Protein AF-A0A6B1C3T2-F1 (afdb_monomer)

Sequence (165 aa):
MSSSTNAGSSAFAIAKELYNRIPRLSKLNLHKLLFFIQAEHLAWYGNPAFTESIEAWENGPVVADVWHDRPSRGARSRSIPQDLDNVMRSVVARFRGTRGNDLVALVHEEGPWVEATAGGTVIANQIITYEAMREYAQQLPKELEPLREALKDHPRDRPFVADPR

Nearest PDB structures (foldseek):
  3qqv-assembly1_A-2  TM=1.889E-01  e=8.000E+00  Corynebacterium glutamicum

Solvent-accessible surface area (backbone atoms only — not comparable to full-atom values): 9906 Å² total; per-residue (Å²): 140,78,86,74,76,82,72,47,53,52,59,54,59,54,51,36,52,48,54,72,75,35,81,88,66,48,76,70,53,50,27,47,52,52,50,52,37,33,14,44,30,26,52,75,70,72,45,59,42,34,84,73,61,37,22,29,38,90,87,42,52,32,39,56,69,53,68,76,49,70,68,64,85,90,61,88,77,75,89,71,57,68,73,59,49,52,40,48,49,52,54,52,58,73,52,61,89,61,55,74,65,57,61,44,48,61,44,69,74,59,48,44,45,37,60,61,33,71,77,55,78,63,48,76,85,38,65,49,51,71,65,46,31,19,56,46,47,67,68,50,75,70,86,52,47,68,59,54,54,59,62,67,69,38,89,80,69,56,74,86,74,76,78,83,126

Structure (mmCIF, N/CA/C/O backbone):
data_AF-A0A6B1C3T2-F1
#
_entry.id   AF-A0A6B1C3T2-F1
#
loop_
_atom_site.group_PDB
_atom_site.id
_atom_site.type_symbol
_atom_site.label_atom_id
_atom_site.label_alt_id
_atom_site.label_comp_id
_atom_site.label_asym_id
_atom_site.label_entity_id
_atom_site.label_seq_id
_atom_site.pdbx_PDB_ins_code
_atom_site.Cartn_x
_atom_site.Cartn_y
_atom_site.Cartn_z
_atom_site.occupancy
_atom_site.B_iso_or_equiv
_atom_site.auth_seq_id
_atom_site.auth_comp_id
_atom_site.auth_asym_id
_atom_site.auth_atom_id
_atom_site.pdbx_PDB_model_num
ATOM 1 N N . MET A 1 1 ? -32.262 -7.627 -10.401 1.00 37.22 1 MET A N 1
ATOM 2 C CA . MET A 1 1 ? -31.593 -6.931 -9.283 1.00 37.22 1 MET A CA 1
ATOM 3 C C . MET A 1 1 ? -30.548 -7.876 -8.725 1.00 37.22 1 MET A C 1
ATOM 5 O O . MET A 1 1 ? -30.881 -8.740 -7.928 1.00 37.22 1 MET A O 1
ATOM 9 N N . SER A 1 2 ? -29.317 -7.771 -9.211 1.00 31.52 2 SER A N 1
ATOM 10 C CA . SER A 1 2 ? -28.179 -8.513 -8.670 1.00 31.52 2 SER A CA 1
ATOM 11 C C . SER A 1 2 ? -27.121 -7.476 -8.350 1.00 31.52 2 SER A C 1
ATOM 13 O O . SER A 1 2 ? -26.403 -7.021 -9.234 1.00 31.52 2 SER A O 1
ATOM 15 N N . SER A 1 3 ? -27.099 -7.033 -7.097 1.00 35.41 3 SER A N 1
ATOM 16 C CA . SER A 1 3 ? -25.977 -6.279 -6.556 1.00 35.41 3 SER A CA 1
ATOM 17 C C . SER A 1 3 ? -24.819 -7.263 -6.439 1.00 35.41 3 SER A C 1
ATOM 19 O O . SER A 1 3 ? -24.725 -7.994 -5.455 1.00 35.41 3 SER A O 1
ATOM 21 N N . SER A 1 4 ? -23.993 -7.364 -7.479 1.00 31.11 4 SER A N 1
ATOM 22 C CA . SER A 1 4 ? -22.731 -8.089 -7.380 1.00 31.11 4 SER A CA 1
ATOM 23 C C . SER A 1 4 ? -21.854 -7.331 -6.397 1.00 31.11 4 SER A C 1
ATOM 25 O O . SER A 1 4 ? -21.328 -6.266 -6.708 1.00 31.11 4 SER A O 1
ATOM 27 N N . THR A 1 5 ? -21.744 -7.863 -5.185 1.00 35.25 5 THR A N 1
ATOM 28 C CA . THR A 1 5 ? -20.731 -7.468 -4.215 1.00 35.25 5 THR A CA 1
ATOM 29 C C . THR A 1 5 ? -19.381 -7.617 -4.912 1.00 35.25 5 THR A C 1
ATOM 31 O O . THR A 1 5 ? -18.956 -8.735 -5.202 1.00 35.25 5 THR A O 1
ATOM 34 N N . ASN A 1 6 ? -18.748 -6.498 -5.268 1.00 43.12 6 ASN A N 1
ATOM 35 C CA . ASN A 1 6 ? -17.405 -6.486 -5.835 1.00 43.12 6 ASN A CA 1
ATOM 36 C C . ASN A 1 6 ? -16.452 -6.846 -4.687 1.00 43.12 6 ASN A C 1
AT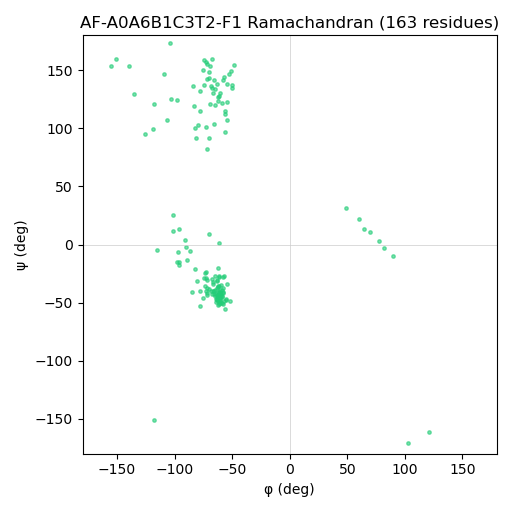OM 38 O O . ASN A 1 6 ? -15.973 -5.980 -3.961 1.00 43.12 6 ASN A O 1
ATOM 42 N N . ALA A 1 7 ? -16.312 -8.142 -4.405 1.00 49.72 7 ALA A N 1
ATOM 43 C CA . ALA A 1 7 ? -15.339 -8.620 -3.439 1.00 49.72 7 ALA A CA 1
ATOM 44 C C . ALA A 1 7 ? -13.954 -8.298 -4.007 1.00 49.72 7 ALA A C 1
ATOM 46 O O . ALA A 1 7 ? -13.630 -8.746 -5.110 1.00 49.72 7 ALA A O 1
ATOM 47 N N . GLY A 1 8 ? -13.173 -7.496 -3.277 1.00 57.94 8 GLY A N 1
ATOM 48 C CA . GLY A 1 8 ? -11.800 -7.159 -3.646 1.00 57.94 8 GLY A CA 1
ATOM 49 C C . GLY A 1 8 ? -10.986 -8.408 -4.008 1.00 57.94 8 GLY A C 1
ATOM 50 O O . GLY A 1 8 ? -11.286 -9.528 -3.582 1.00 57.94 8 GLY A O 1
ATOM 51 N N . SER A 1 9 ? -9.954 -8.234 -4.833 1.00 81.31 9 SER A N 1
ATOM 52 C CA . SER A 1 9 ? -9.032 -9.339 -5.123 1.00 81.31 9 SER A CA 1
ATOM 53 C C . SER A 1 9 ? -8.243 -9.697 -3.864 1.00 81.31 9 SER A C 1
ATOM 55 O O . SER A 1 9 ? -8.111 -8.877 -2.971 1.00 81.31 9 SER A O 1
ATOM 57 N N . SER A 1 10 ? -7.673 -10.900 -3.771 1.00 90.38 10 SER A N 1
ATOM 58 C CA . SER A 1 10 ? -6.777 -11.195 -2.646 1.00 90.38 10 SER A CA 1
ATOM 59 C C . SER A 1 10 ? -5.463 -10.423 -2.776 1.00 90.38 10 SER A C 1
ATOM 61 O O . SER A 1 10 ? -4.950 -10.236 -3.891 1.00 90.38 10 SER A O 1
ATOM 63 N N . ALA A 1 11 ? -4.856 -10.050 -1.649 1.00 92.44 11 ALA A N 1
ATOM 64 C CA . ALA A 1 11 ? -3.528 -9.437 -1.619 1.00 92.44 11 ALA A CA 1
ATOM 65 C C . ALA A 1 11 ? -2.490 -10.311 -2.344 1.00 92.44 11 ALA A C 1
ATOM 67 O O . ALA A 1 11 ? -1.607 -9.807 -3.038 1.00 92.44 11 ALA A O 1
ATOM 68 N N . PHE A 1 12 ? -2.648 -11.636 -2.270 1.00 90.88 12 PHE A N 1
ATOM 69 C CA . PHE A 1 12 ? -1.859 -12.606 -3.032 1.00 90.88 12 PHE A CA 1
ATOM 70 C C . PHE A 1 12 ? -1.961 -12.439 -4.549 1.00 90.88 12 PHE A C 1
ATOM 72 O O . PHE A 1 12 ? -0.946 -12.530 -5.247 1.00 90.88 12 PHE A O 1
ATOM 79 N N . ALA A 1 13 ? -3.170 -12.232 -5.076 1.00 89.75 13 ALA A N 1
ATOM 80 C CA . ALA A 1 13 ? -3.381 -12.062 -6.510 1.00 89.75 13 ALA A CA 1
ATOM 81 C C . ALA A 1 13 ? -2.711 -10.773 -7.004 1.00 89.75 13 ALA A C 1
ATOM 83 O O . ALA A 1 13 ? -1.999 -10.792 -8.010 1.00 89.75 13 ALA A O 1
ATOM 84 N N . ILE A 1 14 ? -2.853 -9.689 -6.240 1.00 92.50 14 ILE A N 1
ATOM 85 C CA . ILE A 1 14 ? -2.217 -8.397 -6.522 1.00 92.50 14 ILE A CA 1
ATOM 86 C C . ILE A 1 14 ? -0.692 -8.523 -6.447 1.00 92.50 14 ILE A C 1
ATOM 88 O O . ILE A 1 14 ? 0.019 -8.100 -7.359 1.00 92.50 14 ILE A O 1
ATOM 92 N N . ALA A 1 15 ? -0.169 -9.162 -5.399 1.00 92.50 15 ALA A N 1
ATOM 93 C CA . ALA A 1 15 ? 1.264 -9.356 -5.203 1.00 92.50 15 ALA A CA 1
ATOM 94 C C . ALA A 1 15 ? 1.914 -10.156 -6.337 1.00 92.50 15 ALA A C 1
ATOM 96 O O . ALA A 1 15 ? 3.002 -9.826 -6.817 1.00 92.50 15 ALA A O 1
ATOM 97 N N . LYS A 1 16 ? 1.228 -11.198 -6.800 1.00 89.75 16 LYS A N 1
ATOM 98 C CA . LYS A 1 16 ? 1.650 -11.993 -7.950 1.00 89.75 16 LYS A CA 1
ATOM 99 C C . LYS A 1 16 ? 1.709 -11.162 -9.228 1.00 89.75 16 LYS A C 1
ATOM 101 O O . LYS A 1 16 ? 2.685 -11.243 -9.973 1.00 89.75 16 LYS A O 1
ATOM 106 N N . GLU A 1 17 ? 0.693 -10.345 -9.461 1.00 90.19 17 GLU A N 1
ATOM 107 C CA . GLU A 1 17 ? 0.634 -9.468 -10.623 1.00 90.19 17 GLU A CA 1
ATOM 108 C C . GLU A 1 17 ? 1.739 -8.395 -10.583 1.00 90.19 17 GLU A C 1
ATOM 110 O O . GLU A 1 17 ? 2.415 -8.158 -11.586 1.00 90.19 17 GLU A O 1
ATOM 115 N N . LEU A 1 18 ? 2.042 -7.837 -9.407 1.00 89.88 18 LEU A N 1
ATOM 116 C CA . LEU A 1 18 ? 3.196 -6.952 -9.208 1.00 89.88 18 LEU A CA 1
ATOM 117 C C . LEU A 1 18 ? 4.529 -7.645 -9.518 1.00 89.88 18 LEU A C 1
ATOM 119 O O . LEU A 1 18 ? 5.387 -7.058 -10.180 1.00 89.88 18 LEU A O 1
ATOM 123 N N . TYR A 1 19 ? 4.707 -8.903 -9.101 1.00 88.44 19 TYR A N 1
ATOM 124 C CA . TYR A 1 19 ? 5.912 -9.670 -9.430 1.00 88.44 19 TYR A CA 1
ATOM 125 C C . TYR A 1 19 ? 6.086 -9.929 -10.927 1.00 88.44 19 TYR A C 1
ATOM 127 O O . TYR A 1 19 ? 7.232 -10.013 -11.382 1.00 88.44 19 TYR A O 1
ATOM 135 N N . ASN A 1 20 ? 4.986 -10.060 -11.670 1.00 86.19 20 ASN A N 1
ATOM 136 C CA . ASN A 1 20 ? 5.011 -10.220 -13.123 1.00 86.19 20 ASN A CA 1
ATOM 137 C C . ASN A 1 20 ? 5.353 -8.899 -13.833 1.00 86.19 20 ASN A C 1
ATOM 139 O O . ASN A 1 20 ? 6.069 -8.910 -14.831 1.00 86.19 20 ASN A O 1
ATOM 143 N N . ARG A 1 21 ? 4.886 -7.759 -13.306 1.00 86.25 21 ARG A N 1
ATOM 144 C CA . ARG A 1 21 ? 5.103 -6.420 -13.891 1.00 86.25 21 ARG A CA 1
ATOM 145 C C . ARG A 1 21 ? 6.465 -5.817 -13.577 1.00 86.25 21 ARG A C 1
ATOM 147 O O . ARG A 1 21 ? 6.976 -5.030 -14.373 1.00 86.25 21 ARG A O 1
ATOM 154 N N . ILE A 1 22 ? 7.031 -6.143 -12.415 1.00 85.81 22 ILE A N 1
ATOM 155 C CA . ILE A 1 22 ? 8.264 -5.536 -11.911 1.00 85.81 22 ILE A CA 1
ATOM 156 C C . ILE A 1 22 ? 9.338 -6.622 -11.752 1.00 85.81 22 ILE A C 1
ATOM 158 O O . ILE A 1 22 ? 9.381 -7.346 -10.742 1.00 85.81 22 ILE A O 1
ATOM 162 N N . PRO A 1 23 ? 10.259 -6.733 -12.727 1.00 81.12 23 PRO A N 1
ATOM 163 C CA . PRO A 1 23 ? 11.437 -7.573 -12.586 1.00 81.12 23 PRO A CA 1
ATOM 164 C C . PRO A 1 23 ? 12.216 -7.204 -11.319 1.00 81.12 23 PRO A C 1
ATOM 166 O O . PRO A 1 23 ? 12.398 -6.032 -11.009 1.00 81.12 23 PRO A O 1
ATOM 169 N N . ARG A 1 24 ? 12.693 -8.216 -10.583 1.00 83.50 24 ARG A N 1
ATOM 170 C CA . ARG A 1 24 ? 13.522 -8.042 -9.371 1.00 83.50 24 ARG A CA 1
ATOM 171 C C . ARG A 1 24 ? 12.871 -7.246 -8.223 1.00 83.50 24 ARG A C 1
ATOM 173 O O . ARG A 1 24 ? 13.581 -6.787 -7.336 1.00 83.50 24 ARG A O 1
ATOM 180 N N . LEU A 1 25 ? 11.538 -7.151 -8.176 1.00 84.81 25 LEU A N 1
ATOM 181 C CA . LEU A 1 25 ? 10.828 -6.585 -7.022 1.00 84.81 25 LEU A CA 1
ATOM 182 C C . LEU A 1 25 ? 11.223 -7.301 -5.714 1.00 84.81 25 LEU A C 1
ATOM 184 O O . LEU A 1 25 ? 11.086 -8.528 -5.605 1.00 84.81 25 LEU A O 1
ATOM 188 N N . SER A 1 26 ? 11.717 -6.532 -4.740 1.00 85.94 26 SER A N 1
ATOM 189 C CA . SER A 1 26 ? 12.089 -7.026 -3.411 1.00 85.94 26 SER A CA 1
ATOM 190 C C . SER A 1 26 ? 10.846 -7.321 -2.565 1.00 85.94 26 SER A C 1
ATOM 192 O O . SER A 1 26 ? 9.762 -6.791 -2.819 1.00 85.94 26 SER A O 1
ATOM 194 N N . LYS A 1 27 ? 10.991 -8.169 -1.538 1.00 87.06 27 LYS A N 1
ATOM 195 C CA . LYS A 1 27 ? 9.895 -8.465 -0.598 1.00 87.06 27 LYS A CA 1
ATOM 196 C C . LYS A 1 27 ? 9.433 -7.202 0.129 1.00 87.06 27 LYS A C 1
ATOM 198 O O . LYS A 1 27 ? 8.239 -6.964 0.229 1.00 87.06 27 LYS A O 1
ATOM 203 N N . LEU A 1 28 ? 10.374 -6.368 0.574 1.00 83.31 28 LEU A N 1
ATOM 204 C CA . LEU A 1 28 ? 10.046 -5.123 1.261 1.00 83.31 28 LEU A CA 1
ATOM 205 C C . LEU A 1 28 ? 9.239 -4.191 0.357 1.00 83.31 28 LEU A C 1
ATOM 207 O O . LEU A 1 28 ? 8.154 -3.795 0.765 1.00 83.31 28 LEU A O 1
ATOM 211 N N . ASN A 1 29 ? 9.701 -3.917 -0.868 1.00 84.56 29 ASN A N 1
ATOM 212 C CA . ASN A 1 29 ? 9.011 -3.008 -1.790 1.00 84.56 29 ASN A CA 1
ATOM 213 C C . ASN A 1 29 ? 7.619 -3.514 -2.168 1.00 84.56 29 ASN A C 1
ATOM 215 O O . ASN A 1 29 ? 6.702 -2.710 -2.288 1.00 84.56 29 ASN A O 1
ATOM 219 N N . LEU A 1 30 ? 7.444 -4.833 -2.320 1.00 90.81 30 LEU A N 1
ATOM 220 C CA . LEU A 1 30 ? 6.132 -5.424 -2.579 1.00 90.81 30 LEU A CA 1
ATOM 221 C C . LEU A 1 30 ? 5.095 -4.960 -1.547 1.00 90.81 30 LEU A C 1
ATOM 223 O O . LEU A 1 30 ? 4.020 -4.517 -1.934 1.00 90.81 30 LEU A O 1
ATOM 227 N N . HIS A 1 31 ? 5.416 -5.023 -0.255 1.00 91.44 31 HIS A N 1
ATOM 228 C CA . HIS A 1 31 ? 4.458 -4.645 0.783 1.00 91.44 31 HIS A CA 1
ATOM 229 C C . HIS A 1 31 ? 4.123 -3.147 0.785 1.00 91.44 31 HIS A C 1
ATOM 231 O O . HIS A 1 31 ? 2.988 -2.786 1.080 1.00 91.44 31 HIS A O 1
ATOM 237 N N . LYS A 1 32 ? 5.054 -2.282 0.364 1.00 89.56 32 LYS A N 1
ATOM 238 C CA . LYS A 1 32 ? 4.794 -0.836 0.246 1.00 89.56 32 LYS A CA 1
ATOM 239 C C . LYS A 1 32 ? 3.867 -0.574 -0.932 1.00 89.56 32 LYS A C 1
ATOM 241 O O . LYS A 1 32 ? 2.918 0.187 -0.807 1.00 89.56 32 LYS A O 1
ATOM 246 N N . LEU A 1 33 ? 4.082 -1.264 -2.053 1.00 91.06 33 LEU A N 1
ATOM 247 C CA . LEU A 1 33 ? 3.173 -1.187 -3.196 1.00 91.06 33 LEU A CA 1
ATOM 248 C C . LEU A 1 33 ? 1.771 -1.701 -2.840 1.00 91.06 33 LEU A C 1
ATOM 250 O O . LEU A 1 33 ? 0.799 -1.065 -3.226 1.00 91.06 33 LEU A O 1
ATOM 254 N N . LEU A 1 34 ? 1.653 -2.797 -2.080 1.00 94.12 34 LEU A N 1
ATOM 255 C CA . LEU A 1 34 ? 0.356 -3.290 -1.594 1.00 94.12 34 LEU A CA 1
ATOM 256 C C . LEU A 1 34 ? -0.354 -2.254 -0.713 1.00 94.12 34 LEU A C 1
ATOM 258 O O . LEU A 1 34 ? -1.545 -2.025 -0.900 1.00 94.12 34 LEU A O 1
ATOM 262 N N . PHE A 1 35 ? 0.379 -1.588 0.183 1.00 93.19 35 PHE A N 1
ATOM 263 C CA . PHE A 1 35 ? -0.145 -0.478 0.980 1.00 93.19 35 PHE A CA 1
ATOM 264 C C . PHE A 1 35 ? -0.654 0.675 0.106 1.00 93.19 35 PHE A C 1
ATOM 266 O O . PHE A 1 35 ? -1.802 1.086 0.253 1.00 93.19 35 PHE A O 1
ATOM 273 N N . PHE A 1 36 ? 0.146 1.155 -0.853 1.00 90.38 36 PHE A N 1
ATOM 274 C CA . PHE A 1 36 ? -0.280 2.242 -1.741 1.00 90.38 36 PHE A CA 1
ATOM 275 C C . PHE A 1 36 ? -1.481 1.857 -2.610 1.00 90.38 36 PHE A C 1
ATOM 277 O O . PHE A 1 36 ? -2.361 2.685 -2.815 1.00 90.38 36 PHE A O 1
ATOM 284 N N . ILE A 1 37 ? -1.551 0.608 -3.083 1.00 93.44 37 ILE A N 1
ATOM 285 C CA . ILE A 1 37 ? -2.706 0.105 -3.839 1.00 93.44 37 ILE A CA 1
ATOM 286 C C . ILE A 1 37 ? -3.964 0.111 -2.969 1.00 93.44 37 ILE A C 1
ATOM 288 O O . ILE A 1 37 ? -4.993 0.606 -3.417 1.00 93.44 37 ILE A O 1
ATOM 292 N N . GLN A 1 38 ? -3.890 -0.394 -1.735 1.00 94.94 38 GLN A N 1
ATOM 293 C CA . GLN A 1 38 ? -5.026 -0.386 -0.810 1.00 94.94 38 GLN A CA 1
ATOM 294 C C . GLN A 1 38 ? -5.492 1.047 -0.520 1.00 94.94 38 GLN A C 1
ATOM 296 O O . GLN A 1 38 ? -6.681 1.343 -0.627 1.00 94.94 38 GLN A O 1
ATOM 301 N N . ALA A 1 39 ? -4.551 1.939 -0.206 1.00 92.00 39 ALA A N 1
ATOM 302 C CA . ALA A 1 39 ? -4.815 3.336 0.114 1.00 92.00 39 ALA A CA 1
ATOM 303 C C . ALA A 1 39 ? -5.450 4.102 -1.061 1.00 92.00 39 ALA A C 1
ATOM 305 O O . ALA A 1 39 ? -6.489 4.742 -0.894 1.00 92.00 39 ALA A O 1
ATOM 306 N N . GLU A 1 40 ? -4.883 3.996 -2.268 1.00 90.25 40 GLU A N 1
ATOM 307 C CA . GLU A 1 40 ? -5.438 4.647 -3.462 1.00 90.25 40 GLU A CA 1
ATOM 308 C C . GLU A 1 40 ? -6.796 4.061 -3.859 1.00 90.25 40 GLU A C 1
ATOM 310 O O . GLU A 1 40 ? -7.706 4.819 -4.185 1.00 90.25 40 GLU A O 1
ATOM 315 N N . HIS A 1 41 ? -6.983 2.742 -3.771 1.00 92.62 41 HIS A N 1
ATOM 316 C CA . HIS A 1 41 ? -8.268 2.120 -4.096 1.00 92.62 41 HIS A CA 1
ATOM 317 C C . HIS A 1 41 ? -9.382 2.571 -3.140 1.00 92.62 41 HIS A C 1
ATOM 319 O O . HIS A 1 41 ? -10.476 2.926 -3.584 1.00 92.62 41 HIS A O 1
ATOM 325 N N . LEU A 1 42 ? -9.084 2.649 -1.838 1.00 91.00 42 LEU A N 1
ATOM 326 C CA . LEU A 1 42 ? -9.997 3.196 -0.832 1.00 91.00 42 LEU A CA 1
ATOM 327 C C . LEU A 1 42 ? -10.339 4.666 -1.106 1.00 91.00 42 LEU A C 1
ATOM 329 O O . LEU A 1 42 ? -11.496 5.063 -0.969 1.00 91.00 42 LEU A O 1
ATOM 333 N N . ALA A 1 43 ? -9.359 5.477 -1.508 1.00 88.00 43 ALA A N 1
ATOM 334 C CA . ALA A 1 43 ? -9.580 6.885 -1.822 1.00 88.00 43 ALA A CA 1
ATOM 335 C C . ALA A 1 43 ? -10.394 7.094 -3.107 1.00 88.00 43 ALA A C 1
ATOM 337 O O . ALA A 1 43 ? -11.223 8.003 -3.148 1.00 88.00 43 ALA A O 1
ATOM 338 N N . TRP A 1 44 ? -10.170 6.277 -4.140 1.00 86.62 44 TRP A N 1
ATOM 339 C CA . TRP A 1 44 ? -10.789 6.452 -5.459 1.00 86.62 44 TRP A CA 1
ATOM 340 C C . TRP A 1 44 ? -12.172 5.815 -5.552 1.00 86.62 44 TRP A C 1
ATOM 342 O O . TRP A 1 44 ? -13.083 6.406 -6.125 1.00 86.62 44 TRP A O 1
ATOM 352 N N . TYR A 1 45 ? -12.331 4.621 -4.984 1.00 86.88 45 TYR A N 1
ATOM 353 C CA . TYR A 1 45 ? -13.530 3.797 -5.156 1.00 86.88 45 TYR A CA 1
ATOM 354 C C . TYR A 1 45 ? -14.311 3.586 -3.855 1.00 86.88 45 TYR A C 1
ATOM 356 O O . TYR A 1 45 ? -15.380 2.974 -3.871 1.00 86.88 45 TYR A O 1
AT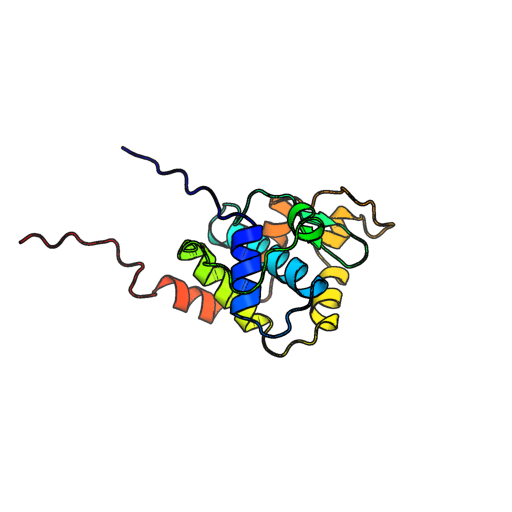OM 364 N N . GLY A 1 46 ? -13.800 4.067 -2.717 1.00 87.75 46 GLY A N 1
ATOM 365 C CA . GLY A 1 46 ? -14.478 3.968 -1.420 1.00 87.75 46 GLY A CA 1
ATOM 366 C C . GLY A 1 46 ? -14.556 2.550 -0.850 1.00 87.75 46 GLY A C 1
ATOM 367 O O . GLY A 1 46 ? -15.285 2.325 0.112 1.00 87.75 46 GLY A O 1
ATOM 368 N N . ASN A 1 47 ? -13.840 1.587 -1.433 1.00 91.31 47 ASN A N 1
ATOM 369 C CA . ASN A 1 47 ? -13.852 0.189 -1.014 1.00 91.31 47 ASN A CA 1
ATOM 370 C C . ASN A 1 47 ? -12.431 -0.413 -1.074 1.00 91.31 47 ASN A C 1
ATOM 372 O O . ASN A 1 47 ? -11.582 0.107 -1.804 1.00 91.31 47 ASN A O 1
ATOM 376 N N . PRO A 1 48 ? -12.128 -1.448 -0.271 1.00 94.81 48 PRO A N 1
ATOM 377 C CA . PRO A 1 48 ? -10.782 -2.006 -0.183 1.00 94.81 48 PRO A CA 1
ATOM 378 C C . PRO A 1 48 ? -10.389 -2.787 -1.445 1.00 94.81 48 PRO A C 1
ATOM 380 O O . PRO A 1 48 ? -11.199 -3.530 -1.996 1.00 94.81 48 PRO A O 1
ATOM 383 N N . ALA A 1 49 ? -9.122 -2.683 -1.863 1.00 93.94 49 ALA A N 1
ATOM 384 C CA . ALA A 1 49 ? -8.585 -3.493 -2.962 1.00 93.94 49 ALA A CA 1
ATOM 385 C C . ALA A 1 49 ? -8.519 -4.984 -2.592 1.00 93.94 49 ALA A C 1
ATOM 387 O O . ALA A 1 49 ? -8.702 -5.847 -3.454 1.00 93.94 49 ALA A O 1
ATOM 388 N N . PHE A 1 50 ? -8.248 -5.264 -1.314 1.00 94.94 50 PHE A N 1
ATOM 389 C CA . PHE A 1 50 ? -8.191 -6.590 -0.709 1.00 94.94 50 PHE A CA 1
ATOM 390 C C . PHE A 1 50 ? -8.567 -6.539 0.781 1.00 94.94 50 PHE A C 1
ATOM 392 O O . PHE A 1 50 ? -8.515 -5.476 1.407 1.00 94.94 50 PHE A O 1
ATOM 399 N N . THR A 1 51 ? -8.969 -7.677 1.355 1.00 94.31 51 THR A N 1
ATOM 400 C CA . THR A 1 51 ? -9.486 -7.753 2.737 1.00 94.31 51 THR A CA 1
ATOM 401 C C . THR A 1 51 ? -8.438 -8.150 3.771 1.00 94.31 51 THR A C 1
ATOM 403 O O . THR A 1 51 ? -8.668 -7.946 4.960 1.00 94.31 51 THR A O 1
ATOM 406 N N . GLU A 1 52 ? -7.310 -8.726 3.349 1.00 94.62 52 GLU A N 1
ATOM 407 C CA . GLU A 1 52 ? -6.195 -9.062 4.236 1.00 94.62 52 GLU A CA 1
ATOM 408 C C . GLU A 1 52 ? -5.666 -7.817 4.970 1.00 94.62 52 GLU A C 1
ATOM 410 O O . GLU A 1 52 ? -5.573 -6.725 4.401 1.00 94.62 52 GLU A O 1
ATOM 415 N N . SER A 1 53 ? -5.305 -7.985 6.242 1.00 93.31 53 SER A N 1
ATOM 416 C CA . SER A 1 53 ? -4.837 -6.883 7.083 1.00 93.31 53 SER A CA 1
ATOM 417 C C . SER A 1 53 ? -3.459 -6.385 6.659 1.00 93.31 53 SER A C 1
ATOM 419 O O . SER A 1 53 ? -2.567 -7.164 6.309 1.00 93.31 53 SER A O 1
ATOM 421 N N . ILE A 1 54 ? -3.272 -5.069 6.756 1.00 93.81 54 ILE A N 1
ATOM 422 C CA . ILE A 1 54 ? -1.957 -4.435 6.698 1.00 93.81 54 ILE A CA 1
ATOM 423 C C . ILE A 1 54 ? -1.556 -4.068 8.119 1.00 93.81 54 ILE A C 1
ATOM 425 O O . ILE A 1 54 ? -2.287 -3.363 8.809 1.00 93.81 54 ILE A O 1
ATOM 429 N N . GLU A 1 55 ? -0.391 -4.530 8.541 1.00 91.88 55 GLU A N 1
ATOM 430 C CA . GLU A 1 55 ? 0.151 -4.302 9.870 1.00 91.88 55 GLU A CA 1
ATOM 431 C C . GLU A 1 55 ? 1.343 -3.347 9.829 1.00 91.88 55 GLU A C 1
ATOM 433 O O . GLU A 1 55 ? 2.136 -3.354 8.882 1.00 91.88 55 GLU A O 1
ATOM 438 N N . ALA A 1 56 ? 1.503 -2.546 10.878 1.00 88.75 56 ALA A N 1
ATOM 439 C CA . ALA A 1 56 ? 2.642 -1.656 11.046 1.00 88.75 56 ALA A CA 1
ATOM 440 C C . ALA A 1 56 ? 3.849 -2.422 11.619 1.00 88.75 56 ALA A C 1
ATOM 442 O O . ALA A 1 56 ? 3.915 -2.701 12.812 1.00 88.75 56 ALA A O 1
ATOM 443 N N . TRP A 1 57 ? 4.800 -2.795 10.757 1.00 86.44 57 TRP A N 1
ATOM 444 C CA . TRP A 1 57 ? 6.030 -3.507 11.136 1.00 86.44 57 TRP A CA 1
ATOM 445 C C . TRP A 1 57 ? 7.241 -2.566 11.128 1.00 86.44 57 TRP A C 1
ATOM 447 O O . TRP A 1 57 ? 7.147 -1.430 10.678 1.00 86.44 57 TRP A O 1
ATOM 457 N N . GLU A 1 58 ? 8.406 -3.046 11.576 1.00 80.38 58 GLU A N 1
ATOM 458 C CA . GLU A 1 58 ? 9.614 -2.224 11.777 1.00 80.38 58 GLU A CA 1
ATOM 459 C C . GLU A 1 58 ? 10.070 -1.504 10.508 1.00 80.38 58 GLU A C 1
ATOM 461 O O . GLU A 1 58 ? 10.497 -0.357 10.542 1.00 80.38 58 GLU A O 1
ATOM 466 N N . ASN A 1 59 ? 9.932 -2.177 9.368 1.00 74.94 59 ASN A N 1
ATOM 467 C CA . ASN A 1 59 ? 10.358 -1.662 8.074 1.00 74.94 59 ASN A CA 1
ATOM 468 C C . ASN A 1 59 ? 9.180 -1.117 7.254 1.00 74.94 59 ASN A C 1
ATOM 470 O O . ASN A 1 59 ? 9.227 -1.183 6.021 1.00 74.94 59 ASN A O 1
ATOM 474 N N . GLY A 1 60 ? 8.097 -0.688 7.901 1.00 83.81 60 GLY A N 1
ATOM 475 C CA . GLY A 1 60 ? 6.899 -0.161 7.252 1.00 83.81 60 GLY A CA 1
ATOM 476 C C . GLY A 1 60 ? 5.719 -1.146 7.208 1.00 83.81 60 GLY A C 1
ATOM 477 O O . GLY A 1 60 ? 5.767 -2.214 7.819 1.00 83.81 60 GLY A O 1
ATOM 478 N N . PRO A 1 61 ? 4.653 -0.814 6.458 1.00 89.81 61 PRO A N 1
ATOM 479 C CA . PRO A 1 61 ? 3.441 -1.615 6.352 1.00 89.81 61 PRO A CA 1
ATOM 480 C C . PRO A 1 61 ? 3.723 -2.977 5.719 1.00 89.81 61 PRO A C 1
ATOM 482 O O . PRO A 1 61 ? 4.464 -3.078 4.731 1.00 89.81 61 PRO A O 1
ATOM 485 N N . VAL A 1 62 ? 3.107 -4.020 6.271 1.00 91.50 62 VAL A N 1
ATOM 486 C CA . VAL A 1 62 ? 3.235 -5.408 5.821 1.00 91.50 62 VAL A CA 1
ATOM 487 C C . VAL A 1 62 ? 1.864 -6.068 5.781 1.00 91.50 62 VAL A C 1
ATOM 489 O O . VAL A 1 62 ? 1.120 -6.048 6.749 1.00 91.50 62 VAL A O 1
ATOM 492 N N . VAL A 1 63 ? 1.547 -6.702 4.654 1.00 94.56 63 VAL A N 1
ATOM 493 C CA . VAL A 1 63 ? 0.426 -7.648 4.580 1.00 94.56 63 VAL A CA 1
ATOM 494 C C . VAL A 1 63 ? 0.916 -8.965 5.169 1.00 94.56 63 VAL A C 1
ATOM 496 O O . VAL A 1 63 ? 1.694 -9.662 4.509 1.00 94.56 63 VAL A O 1
ATOM 499 N N . ALA A 1 64 ? 0.521 -9.273 6.404 1.00 90.69 64 ALA A N 1
ATOM 500 C CA . ALA A 1 64 ?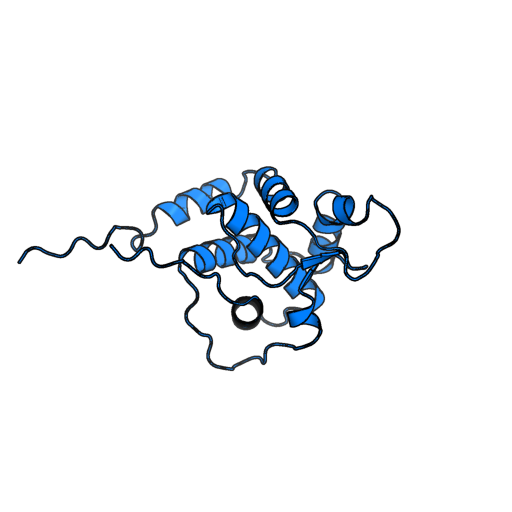 1.072 -10.395 7.168 1.00 90.69 64 ALA A CA 1
ATOM 501 C C . ALA A 1 64 ? 0.903 -11.739 6.441 1.00 90.69 64 ALA A C 1
ATOM 503 O O . ALA A 1 64 ? 1.851 -12.522 6.360 1.00 90.69 64 ALA A O 1
ATOM 504 N N . ASP A 1 65 ? -0.251 -11.964 5.815 1.00 91.06 65 ASP A N 1
ATOM 505 C CA . ASP A 1 65 ? -0.533 -13.201 5.078 1.00 91.06 65 ASP A CA 1
ATOM 506 C C . ASP A 1 65 ? 0.433 -13.397 3.898 1.00 91.06 65 ASP A C 1
ATOM 508 O O . ASP A 1 65 ? 1.013 -14.467 3.725 1.00 91.06 65 ASP A O 1
ATOM 512 N N . VAL A 1 66 ? 0.697 -12.328 3.137 1.00 92.19 66 VAL A N 1
ATOM 513 C CA . VAL A 1 66 ? 1.646 -12.332 2.005 1.00 92.19 66 VAL A CA 1
ATOM 514 C C . VAL A 1 66 ? 3.105 -12.382 2.482 1.00 92.19 66 VAL A C 1
ATOM 516 O O . VAL A 1 66 ? 4.010 -12.776 1.739 1.00 92.19 66 VAL A O 1
ATOM 519 N N . TRP A 1 67 ? 3.378 -11.948 3.715 1.00 90.06 67 TRP A N 1
ATOM 520 C CA . TRP A 1 67 ? 4.711 -12.056 4.298 1.00 90.06 67 TRP A CA 1
ATOM 521 C C . TRP A 1 67 ? 5.050 -13.506 4.646 1.00 90.06 67 TRP A C 1
ATOM 523 O O . TRP A 1 67 ? 6.183 -13.931 4.383 1.00 90.06 67 TRP A O 1
ATOM 533 N N . HIS A 1 68 ? 4.102 -14.234 5.238 1.00 86.69 68 HIS A N 1
ATOM 534 C CA . HIS A 1 68 ? 4.286 -15.615 5.684 1.00 86.69 68 HIS A CA 1
ATOM 535 C C . HIS A 1 68 ? 4.208 -16.622 4.539 1.00 86.69 68 HIS A C 1
ATOM 537 O O . HIS A 1 68 ? 5.030 -17.537 4.491 1.00 86.69 68 HIS A O 1
ATOM 543 N N . ASP A 1 69 ? 3.291 -16.430 3.592 1.00 83.44 69 ASP A N 1
ATOM 544 C CA . ASP A 1 69 ? 3.189 -17.265 2.400 1.00 83.44 69 ASP A CA 1
ATOM 545 C C . ASP A 1 69 ? 3.431 -16.413 1.147 1.00 83.44 69 ASP A C 1
ATOM 547 O O . ASP A 1 69 ? 2.800 -15.386 0.909 1.00 83.44 69 ASP A O 1
ATOM 551 N N . ARG A 1 70 ? 4.442 -16.782 0.356 1.00 71.56 70 ARG A N 1
ATOM 552 C CA . ARG A 1 70 ? 4.914 -15.946 -0.750 1.00 71.56 70 ARG A CA 1
ATOM 553 C C . ARG A 1 70 ? 4.295 -16.423 -2.061 1.00 71.56 70 ARG A C 1
ATOM 555 O O . ARG A 1 70 ? 4.561 -17.556 -2.466 1.00 71.56 70 ARG A O 1
ATOM 562 N N . PRO A 1 71 ? 3.608 -15.551 -2.824 1.00 70.88 71 PRO A N 1
ATOM 563 C CA . PRO A 1 71 ? 3.097 -15.938 -4.129 1.00 70.88 71 PRO A CA 1
ATOM 564 C C . PRO A 1 71 ? 4.236 -16.360 -5.065 1.00 70.88 71 PRO A C 1
ATOM 566 O O . PRO A 1 71 ? 5.237 -15.653 -5.231 1.00 70.88 71 PRO A O 1
ATOM 569 N N . SER A 1 72 ? 4.068 -17.518 -5.702 1.00 65.88 72 SER A N 1
ATOM 570 C CA . SER A 1 72 ? 5.020 -18.041 -6.679 1.00 65.88 72 SER A CA 1
ATOM 571 C C . SER A 1 72 ? 5.044 -17.180 -7.948 1.00 65.88 72 SER A C 1
ATOM 573 O O . SER A 1 72 ? 4.007 -16.801 -8.504 1.00 65.88 72 SER A O 1
ATOM 575 N N . ARG A 1 73 ? 6.256 -16.875 -8.433 1.00 65.25 73 ARG A N 1
ATOM 576 C CA . ARG A 1 73 ? 6.453 -16.238 -9.746 1.00 65.25 73 ARG A CA 1
ATOM 577 C C . ARG A 1 73 ? 6.010 -17.206 -10.852 1.00 65.25 73 ARG A C 1
ATOM 579 O O . ARG A 1 73 ? 6.266 -18.401 -10.757 1.00 65.25 73 ARG A O 1
ATOM 586 N N . GLY A 1 74 ? 5.378 -16.694 -11.910 1.00 54.16 74 GLY A N 1
ATOM 587 C CA . GLY A 1 74 ? 5.103 -17.462 -13.135 1.00 54.16 74 GLY A CA 1
ATOM 588 C C . GLY A 1 74 ? 3.868 -18.373 -13.125 1.00 54.16 74 GLY A C 1
ATOM 589 O O . GLY A 1 74 ? 3.543 -18.957 -14.155 1.00 54.16 74 GLY A O 1
ATOM 590 N N . ALA A 1 75 ? 3.127 -18.486 -12.020 1.00 58.44 75 ALA A N 1
ATOM 591 C CA . ALA A 1 75 ? 1.832 -19.169 -12.047 1.00 58.44 75 ALA A CA 1
ATOM 592 C C . ALA A 1 75 ? 0.765 -18.307 -12.771 1.00 58.44 75 ALA A C 1
ATOM 594 O O . ALA A 1 75 ? 0.866 -17.082 -12.797 1.00 58.44 75 ALA A O 1
ATOM 595 N N . ARG A 1 76 ? -0.308 -18.911 -13.305 1.00 57.94 76 ARG A N 1
ATOM 596 C CA . ARG A 1 76 ? -1.403 -18.162 -13.966 1.00 57.94 76 ARG A CA 1
ATOM 597 C C . ARG A 1 76 ? -2.048 -17.151 -13.010 1.00 57.94 76 ARG A C 1
ATOM 599 O O . ARG A 1 76 ? -2.501 -17.535 -11.930 1.00 57.94 76 ARG A O 1
ATOM 606 N N . SER A 1 77 ? -2.041 -15.867 -13.366 1.00 61.06 77 SER A N 1
ATOM 607 C CA . SER A 1 77 ? -2.756 -14.820 -12.624 1.00 61.06 77 SER A CA 1
ATOM 608 C C . SER A 1 77 ? -4.256 -14.946 -12.916 1.00 61.06 77 SER A C 1
ATOM 610 O O . SER A 1 77 ? -4.628 -15.209 -14.061 1.00 61.06 77 SER A O 1
ATOM 612 N N . ARG A 1 78 ? -5.120 -14.816 -11.902 1.00 68.88 78 ARG A N 1
ATOM 613 C CA . ARG A 1 78 ? -6.556 -14.592 -12.156 1.00 68.88 78 ARG A CA 1
ATOM 614 C C . ARG A 1 78 ? -6.717 -13.185 -12.740 1.00 68.88 78 ARG A C 1
ATOM 616 O O . ARG A 1 78 ? -5.866 -12.336 -12.489 1.00 68.88 78 ARG A O 1
ATOM 623 N N . SER A 1 79 ? -7.771 -12.937 -13.521 1.00 76.25 79 SER A N 1
ATOM 624 C CA . SER A 1 79 ? -8.020 -11.573 -13.999 1.00 76.25 79 SER A CA 1
ATOM 625 C C . SER A 1 79 ? -8.260 -10.653 -12.805 1.00 76.25 79 SER A C 1
ATOM 627 O O . SER A 1 79 ? -9.096 -10.957 -11.954 1.00 76.25 79 SER A O 1
ATOM 629 N N . ILE A 1 80 ? -7.526 -9.549 -12.761 1.00 83.44 80 ILE A N 1
ATOM 630 C CA . ILE A 1 80 ? -7.721 -8.476 -11.790 1.00 83.44 80 ILE A CA 1
ATOM 631 C C . ILE A 1 80 ? -8.834 -7.552 -12.320 1.00 83.44 80 ILE A C 1
ATOM 633 O O . ILE A 1 80 ? -8.837 -7.274 -13.525 1.00 83.44 80 ILE A O 1
ATOM 637 N N . PRO A 1 81 ? -9.784 -7.109 -11.474 1.00 87.62 81 PRO A N 1
ATOM 638 C CA . PRO A 1 81 ? -10.772 -6.088 -11.826 1.00 87.62 81 PRO A CA 1
ATOM 639 C C . PRO A 1 81 ? -10.140 -4.825 -12.433 1.00 87.62 81 PRO A C 1
ATOM 641 O O . PRO A 1 81 ? -8.994 -4.491 -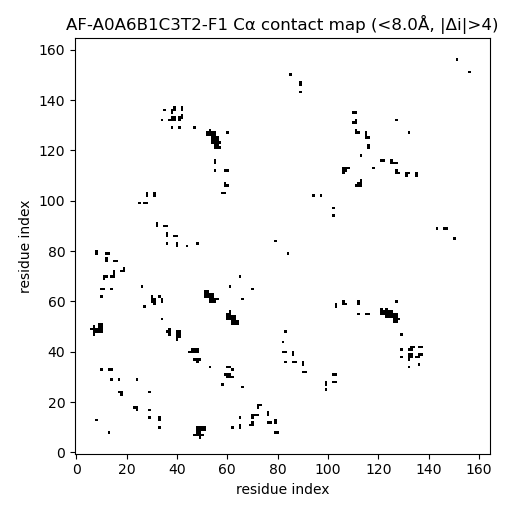12.140 1.00 87.62 81 PRO A O 1
ATOM 644 N N . GLN A 1 82 ? -10.863 -4.136 -13.320 1.00 84.44 82 GLN A N 1
ATOM 645 C CA . GLN A 1 82 ? -10.304 -3.026 -14.106 1.00 84.44 82 GLN A CA 1
ATOM 646 C C . GLN A 1 82 ? -9.961 -1.797 -13.249 1.00 84.44 82 GLN A C 1
ATOM 648 O O . GLN A 1 82 ? -8.917 -1.181 -13.457 1.00 84.44 82 GLN A O 1
ATOM 653 N N . ASP A 1 83 ? -10.813 -1.470 -12.282 1.00 85.25 83 ASP A N 1
ATOM 654 C CA . ASP A 1 83 ? -10.585 -0.445 -11.258 1.00 85.25 83 ASP A CA 1
ATOM 655 C C . ASP A 1 83 ? -9.279 -0.699 -10.492 1.00 85.25 83 ASP A C 1
ATOM 657 O O . ASP A 1 83 ? -8.407 0.170 -10.401 1.00 85.25 83 ASP A O 1
ATOM 661 N N . LEU A 1 84 ? -9.080 -1.937 -10.046 1.00 90.19 84 LEU A N 1
ATOM 662 C CA . LEU A 1 84 ? -7.855 -2.355 -9.383 1.00 90.19 84 LEU A CA 1
ATOM 663 C C . LEU A 1 84 ? -6.644 -2.325 -10.330 1.00 90.19 84 LEU A C 1
ATOM 665 O O . LEU A 1 84 ? -5.574 -1.862 -9.933 1.00 90.19 84 LEU A O 1
ATOM 669 N N . ASP A 1 85 ? -6.786 -2.741 -11.592 1.00 88.94 85 ASP A N 1
ATOM 670 C CA . ASP A 1 85 ? -5.705 -2.637 -12.583 1.00 88.94 85 ASP A CA 1
ATOM 671 C C . ASP A 1 85 ? -5.266 -1.181 -12.812 1.00 88.94 85 ASP A C 1
ATOM 673 O O . ASP A 1 85 ? -4.066 -0.906 -12.920 1.00 88.94 85 ASP A O 1
ATOM 677 N N . ASN A 1 86 ? -6.214 -0.241 -12.838 1.00 86.69 86 ASN A N 1
ATOM 678 C CA . ASN A 1 86 ? -5.947 1.190 -12.991 1.00 86.69 86 ASN A CA 1
ATOM 679 C C . ASN A 1 86 ? -5.124 1.732 -11.813 1.00 86.69 86 ASN A C 1
ATOM 681 O O . ASN A 1 86 ? -4.087 2.368 -12.030 1.00 86.69 86 ASN A O 1
ATOM 685 N N . VAL A 1 87 ? -5.513 1.405 -10.575 1.00 89.25 87 VAL A N 1
ATOM 686 C CA . VAL A 1 87 ? -4.746 1.767 -9.367 1.00 89.25 87 VAL A CA 1
ATOM 687 C C . VAL A 1 87 ? -3.352 1.152 -9.410 1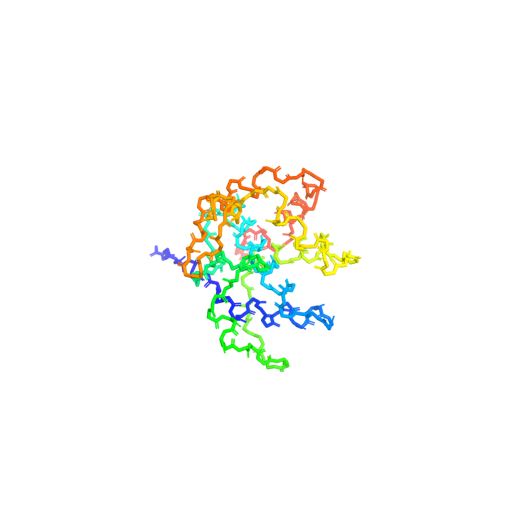.00 89.25 87 VAL A C 1
ATOM 689 O O . VAL A 1 87 ? -2.353 1.840 -9.199 1.00 89.25 87 VAL A O 1
ATOM 692 N N . MET A 1 88 ? -3.249 -0.134 -9.751 1.00 90.44 88 MET A N 1
ATOM 693 C CA . MET A 1 88 ? -1.958 -0.810 -9.864 1.00 90.44 88 MET A CA 1
ATOM 694 C C . MET A 1 88 ? -1.044 -0.127 -10.884 1.00 90.44 88 MET A C 1
ATOM 696 O O . MET A 1 88 ? 0.148 0.028 -10.628 1.00 90.44 88 MET A O 1
ATOM 700 N N . ARG A 1 89 ? -1.565 0.292 -12.042 1.00 86.19 89 ARG A N 1
ATOM 701 C CA . ARG A 1 89 ? -0.783 1.026 -13.051 1.00 86.19 89 ARG A CA 1
ATOM 702 C C . ARG A 1 89 ? -0.322 2.383 -12.538 1.00 86.19 89 ARG A C 1
ATOM 704 O O . ARG A 1 89 ? 0.849 2.695 -12.739 1.00 86.19 89 ARG A O 1
ATOM 711 N N . SER A 1 90 ? -1.199 3.137 -11.875 1.00 84.50 90 SER A N 1
ATOM 712 C CA . SER A 1 90 ? -0.879 4.426 -11.244 1.00 84.50 90 SER A CA 1
ATOM 713 C C . SER A 1 90 ? 0.265 4.284 -10.242 1.00 84.50 90 SER A C 1
ATOM 715 O O . SER A 1 90 ? 1.324 4.895 -10.407 1.00 84.50 90 SER A O 1
ATOM 717 N N . VAL A 1 91 ? 0.104 3.378 -9.275 1.00 86.31 91 VAL A N 1
ATOM 718 C CA . VAL A 1 91 ? 1.100 3.089 -8.239 1.00 86.31 91 VAL A CA 1
ATOM 719 C C . VAL A 1 91 ? 2.421 2.650 -8.869 1.00 86.31 91 VAL A C 1
ATOM 721 O O . VAL A 1 91 ? 3.473 3.215 -8.578 1.00 86.31 91 VAL A O 1
ATOM 724 N N . VAL A 1 92 ? 2.395 1.670 -9.778 1.00 85.12 92 VAL A N 1
ATOM 725 C CA . VAL A 1 92 ? 3.619 1.183 -10.429 1.00 85.12 92 VAL A CA 1
ATOM 726 C C . VAL A 1 92 ? 4.299 2.297 -11.218 1.00 85.12 92 VAL A C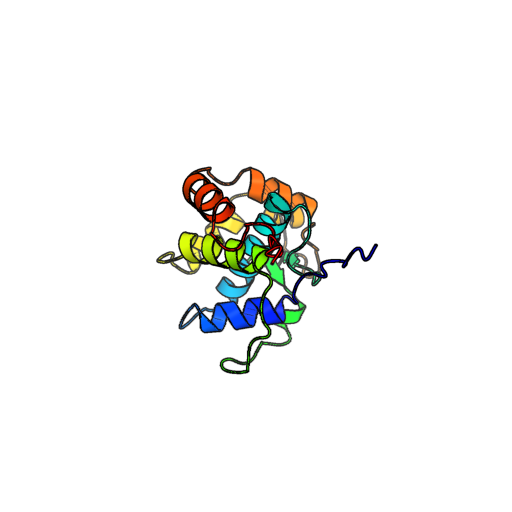 1
ATOM 728 O O . VAL A 1 92 ? 5.516 2.410 -11.139 1.00 85.12 92 VAL A O 1
ATOM 731 N N . ALA A 1 93 ? 3.555 3.112 -11.970 1.00 81.50 93 ALA A N 1
ATOM 732 C CA . ALA A 1 93 ? 4.114 4.221 -12.738 1.00 81.50 93 ALA A CA 1
ATOM 733 C C . ALA A 1 93 ? 4.780 5.264 -11.834 1.00 81.50 93 ALA A C 1
ATOM 735 O O . ALA A 1 93 ? 5.905 5.665 -12.124 1.00 81.50 93 ALA A O 1
ATOM 736 N N . ARG A 1 94 ? 4.139 5.627 -10.717 1.00 73.81 94 ARG A N 1
ATOM 737 C CA . ARG A 1 94 ? 4.683 6.573 -9.733 1.00 73.81 94 ARG A CA 1
ATOM 738 C C . ARG A 1 94 ? 6.005 6.108 -9.126 1.00 73.81 94 ARG A C 1
ATOM 740 O O . ARG A 1 94 ? 6.877 6.928 -8.872 1.00 73.81 94 ARG A O 1
ATOM 747 N N . PHE A 1 95 ? 6.172 4.802 -8.937 1.00 70.00 95 PHE A N 1
ATOM 748 C CA . PHE A 1 95 ? 7.376 4.230 -8.326 1.00 70.00 95 PHE A CA 1
ATOM 749 C C . PHE A 1 95 ? 8.363 3.622 -9.334 1.00 70.00 95 PHE A C 1
ATOM 751 O O . PHE A 1 95 ? 9.314 2.930 -8.953 1.00 70.00 95 PHE A O 1
ATOM 758 N N . ARG A 1 96 ? 8.175 3.863 -10.640 1.00 66.88 96 ARG A N 1
ATOM 759 C CA . ARG A 1 96 ? 9.157 3.480 -11.666 1.00 66.88 96 ARG A CA 1
ATOM 760 C C . ARG A 1 96 ? 10.409 4.344 -11.519 1.00 66.88 96 ARG A C 1
ATOM 762 O O . ARG A 1 96 ? 10.356 5.554 -11.675 1.00 66.88 96 ARG A O 1
ATOM 769 N N . GLY A 1 97 ? 11.554 3.702 -11.288 1.00 58.38 97 GLY A N 1
ATOM 770 C CA . GLY A 1 97 ? 12.857 4.375 -11.184 1.00 58.38 97 GLY A CA 1
ATOM 771 C C . GLY A 1 97 ? 13.236 4.823 -9.768 1.00 58.38 97 GLY A C 1
ATOM 772 O O . GLY A 1 97 ? 14.394 5.157 -9.536 1.00 58.38 97 GLY A O 1
ATOM 773 N N . THR A 1 98 ? 12.304 4.749 -8.818 1.00 59.62 98 THR A N 1
ATOM 774 C CA . THR A 1 98 ? 12.533 4.986 -7.388 1.00 59.62 98 THR A CA 1
ATOM 775 C C . THR A 1 98 ? 13.410 3.879 -6.789 1.00 59.62 98 THR A C 1
ATOM 777 O O . THR A 1 98 ? 13.203 2.691 -7.074 1.00 59.62 98 THR A O 1
ATOM 780 N N . ARG A 1 99 ? 14.407 4.219 -5.959 1.00 56.91 99 ARG A N 1
ATOM 781 C CA . ARG A 1 99 ? 15.217 3.206 -5.259 1.00 56.91 99 ARG A CA 1
ATOM 782 C C . ARG A 1 99 ? 14.394 2.626 -4.108 1.00 56.91 99 ARG A C 1
ATOM 784 O O . ARG A 1 99 ? 13.548 3.294 -3.531 1.00 56.91 99 ARG A O 1
ATOM 791 N N . GLY A 1 100 ? 14.639 1.363 -3.748 1.00 52.34 100 GLY A N 1
ATOM 792 C CA . GLY A 1 100 ? 13.850 0.681 -2.708 1.00 52.34 100 GLY A CA 1
ATOM 793 C C . GLY A 1 100 ? 13.841 1.385 -1.345 1.00 52.34 100 GLY A C 1
ATOM 794 O O . GLY A 1 100 ? 12.861 1.267 -0.620 1.00 52.34 100 GLY A O 1
ATOM 795 N N . ASN A 1 101 ? 14.884 2.157 -1.031 1.00 52.19 101 ASN A N 1
ATOM 796 C CA . ASN A 1 101 ? 14.966 2.925 0.212 1.00 52.19 101 ASN A CA 1
ATOM 797 C C . ASN A 1 101 ? 14.058 4.165 0.206 1.00 52.19 101 ASN A C 1
ATOM 799 O O . ASN A 1 101 ? 13.560 4.540 1.261 1.00 52.19 101 ASN A O 1
ATOM 803 N N . ASP A 1 102 ? 13.772 4.753 -0.959 1.00 56.97 102 ASP A N 1
ATOM 804 C CA . ASP A 1 102 ? 12.952 5.968 -1.048 1.00 56.97 102 ASP A CA 1
ATOM 805 C C . ASP A 1 102 ? 11.466 5.646 -0.772 1.00 56.97 102 ASP A C 1
ATOM 807 O O . ASP A 1 102 ? 10.735 6.454 -0.210 1.00 56.97 102 ASP A O 1
ATOM 811 N N . LEU A 1 103 ? 11.027 4.416 -1.087 1.00 60.81 103 LEU A N 1
ATOM 812 C CA . LEU A 1 103 ? 9.705 3.891 -0.710 1.00 60.81 103 LEU A CA 1
ATOM 813 C C . LEU A 1 103 ? 9.547 3.692 0.801 1.00 60.81 103 LEU A C 1
ATOM 815 O O . LEU A 1 103 ? 8.438 3.782 1.314 1.00 60.81 103 LEU A O 1
ATOM 819 N N . VAL A 1 104 ? 10.636 3.351 1.493 1.00 56.03 104 VAL A N 1
ATOM 820 C CA . VAL A 1 104 ? 10.643 3.185 2.952 1.00 56.03 104 VAL A CA 1
ATOM 821 C C . VAL A 1 104 ? 10.607 4.558 3.616 1.00 56.03 104 VAL A C 1
ATOM 823 O O . VAL A 1 104 ? 9.771 4.770 4.487 1.00 56.03 104 VAL A O 1
ATOM 826 N N . ALA A 1 105 ? 11.434 5.498 3.144 1.00 57.75 105 ALA A N 1
ATOM 827 C CA . ALA A 1 105 ? 11.449 6.880 3.626 1.00 57.75 105 ALA A CA 1
ATOM 828 C C . ALA A 1 105 ? 10.061 7.536 3.530 1.00 57.75 105 ALA A C 1
ATOM 830 O O . ALA A 1 105 ? 9.557 8.035 4.529 1.00 57.75 105 ALA A O 1
ATOM 831 N N . LEU A 1 106 ? 9.373 7.392 2.390 1.00 63.25 106 LEU A N 1
ATOM 832 C CA . LEU A 1 106 ? 8.018 7.927 2.180 1.00 63.25 106 LEU A CA 1
ATOM 833 C C . LEU A 1 106 ? 6.962 7.435 3.178 1.00 63.25 106 LEU A C 1
ATOM 835 O O . LEU A 1 106 ? 5.967 8.119 3.391 1.00 63.25 106 LEU A O 1
ATOM 839 N N . VAL A 1 107 ? 7.133 6.239 3.742 1.00 59.06 107 VAL A N 1
ATOM 840 C CA . VAL A 1 107 ? 6.183 5.679 4.717 1.00 59.06 107 VAL A CA 1
ATOM 841 C C . VAL A 1 107 ? 6.629 5.941 6.163 1.00 59.06 107 VAL A C 1
ATOM 843 O O . VAL A 1 107 ? 5.836 5.795 7.089 1.00 59.06 107 VAL A O 1
ATOM 846 N N . HIS A 1 108 ? 7.891 6.327 6.357 1.00 58.34 108 HIS A N 1
ATOM 847 C CA . HIS A 1 108 ? 8.489 6.614 7.660 1.00 58.34 108 HIS A CA 1
ATOM 848 C C . HIS A 1 108 ? 8.519 8.116 7.992 1.00 58.34 108 HIS A C 1
ATOM 850 O O . HIS A 1 108 ? 8.749 8.454 9.148 1.00 58.34 108 HIS A O 1
ATOM 856 N N . GLU A 1 109 ? 8.316 9.005 7.014 1.00 55.56 109 GLU A N 1
ATOM 857 C CA . GLU A 1 109 ? 8.344 10.458 7.226 1.00 55.56 109 GLU A CA 1
ATOM 858 C C . GLU A 1 109 ? 7.046 10.973 7.872 1.00 55.56 109 GLU A C 1
ATOM 860 O O . GLU A 1 109 ? 7.125 11.589 8.929 1.00 55.56 109 GLU A O 1
ATOM 865 N N . GLU A 1 110 ? 5.865 10.665 7.317 1.00 56.34 110 GLU A N 1
ATOM 866 C CA . GLU A 1 110 ? 4.539 11.007 7.870 1.00 56.34 110 GLU A CA 1
ATOM 867 C C . GLU A 1 110 ? 3.468 10.007 7.358 1.00 56.34 110 GLU A C 1
ATOM 869 O O . GLU A 1 110 ? 3.630 9.418 6.285 1.00 56.34 110 GLU A O 1
ATOM 874 N N . GLY A 1 111 ? 2.366 9.794 8.098 1.00 66.69 111 GLY A N 1
ATOM 875 C CA . GLY A 1 111 ? 1.191 9.036 7.621 1.00 66.69 111 GLY A CA 1
ATOM 876 C C . GLY A 1 111 ? 0.783 7.789 8.437 1.00 66.69 111 GLY A C 1
ATOM 877 O O . GLY A 1 111 ? 1.206 7.621 9.581 1.00 66.69 111 GLY A O 1
ATOM 878 N N . PRO A 1 112 ? -0.021 6.866 7.860 1.00 69.31 112 PRO A N 1
ATOM 879 C CA . PRO A 1 112 ? -0.761 5.826 8.596 1.00 69.31 112 PRO A CA 1
ATOM 880 C C . PRO A 1 112 ? 0.102 4.842 9.385 1.00 69.31 112 PRO A C 1
ATOM 882 O O . PRO A 1 112 ? -0.342 4.269 10.376 1.00 69.31 112 PRO A O 1
ATOM 885 N N . TRP A 1 113 ? 1.342 4.618 8.943 1.00 71.06 113 TRP A N 1
ATOM 886 C CA . TRP A 1 113 ? 2.300 3.785 9.667 1.00 71.06 113 TRP A CA 1
ATOM 887 C C . TRP A 1 113 ? 2.823 4.484 10.932 1.00 71.06 113 TRP A C 1
ATOM 889 O O . TRP A 1 113 ? 2.930 3.854 11.984 1.00 71.06 113 TRP A O 1
ATOM 899 N N . VAL A 1 114 ? 3.087 5.790 10.861 1.00 67.31 114 VAL A N 1
ATOM 900 C CA . VAL A 1 114 ? 3.505 6.600 12.015 1.00 67.31 114 VAL A CA 1
ATOM 901 C C . VAL A 1 114 ? 2.356 6.724 13.018 1.00 67.31 114 VAL A C 1
ATOM 903 O O . VAL A 1 114 ? 2.565 6.546 14.215 1.00 67.31 114 VAL A O 1
ATOM 906 N N . GLU A 1 115 ? 1.1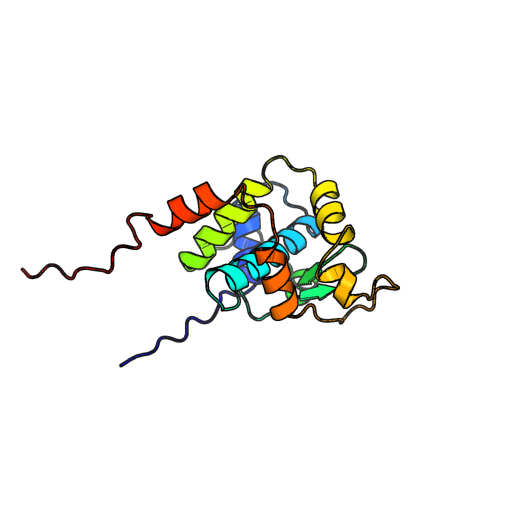31 6.946 12.536 1.00 71.19 115 GLU A N 1
ATOM 907 C CA . GLU A 1 115 ? -0.077 6.984 13.373 1.00 71.19 115 GLU A CA 1
ATOM 908 C C . GLU A 1 115 ? -0.315 5.653 14.090 1.00 71.19 115 GLU A C 1
ATOM 910 O O . GLU A 1 115 ? -0.495 5.626 15.308 1.00 71.19 115 GLU A O 1
ATOM 915 N N . ALA A 1 116 ? -0.247 4.535 13.358 1.00 65.88 116 ALA A N 1
ATOM 916 C CA . ALA A 1 116 ? -0.432 3.203 13.927 1.00 65.88 116 ALA A CA 1
ATOM 917 C C . ALA A 1 116 ? 0.642 2.853 14.969 1.00 65.88 116 ALA A C 1
ATOM 919 O O . ALA A 1 116 ? 0.359 2.129 15.919 1.00 65.88 116 ALA A O 1
ATOM 920 N N . THR A 1 117 ? 1.861 3.374 14.822 1.00 66.25 117 THR A N 1
ATOM 921 C CA . THR A 1 117 ? 2.958 3.171 15.785 1.00 66.25 117 THR A CA 1
ATOM 922 C C . THR A 1 117 ? 3.012 4.239 16.882 1.00 66.25 117 THR A C 1
ATOM 924 O O . THR A 1 117 ? 3.877 4.158 17.755 1.00 66.25 117 THR A O 1
ATOM 927 N N . ALA A 1 118 ? 2.123 5.242 16.855 1.00 64.50 118 ALA A N 1
ATOM 928 C CA . ALA A 1 118 ? 2.179 6.445 17.693 1.00 64.50 118 ALA A CA 1
ATOM 929 C C . ALA A 1 118 ? 3.568 7.127 17.697 1.00 64.50 118 ALA A C 1
ATOM 931 O O . ALA A 1 118 ? 3.991 7.689 18.709 1.00 64.50 118 ALA A O 1
ATOM 932 N N . GLY A 1 119 ? 4.311 7.027 16.587 1.00 58.31 119 GLY A N 1
ATOM 933 C CA . GLY A 1 119 ? 5.691 7.514 16.469 1.00 58.31 119 GLY A CA 1
ATOM 934 C C . GLY A 1 119 ? 6.718 6.804 17.369 1.00 58.31 119 GLY A C 1
ATOM 935 O O . GLY A 1 119 ? 7.820 7.320 17.549 1.00 58.31 119 GLY A O 1
ATOM 936 N N . GLY A 1 120 ? 6.365 5.657 17.964 1.00 64.25 120 GLY A N 1
ATOM 937 C CA . GLY A 1 120 ? 7.164 4.917 18.945 1.00 64.25 120 GLY A CA 1
ATOM 938 C C . GLY A 1 120 ? 7.574 3.504 18.505 1.00 64.25 120 GLY A C 1
ATOM 939 O O . GLY A 1 120 ? 7.783 3.220 17.328 1.00 64.25 120 GLY A O 1
ATOM 940 N N . THR A 1 121 ? 7.746 2.603 19.481 1.00 55.59 121 THR A N 1
ATOM 941 C CA . THR A 1 121 ? 8.186 1.216 19.257 1.00 55.59 121 THR A CA 1
ATOM 942 C C . THR A 1 121 ? 7.137 0.411 18.492 1.00 55.59 121 THR A C 1
ATOM 944 O O . THR A 1 121 ? 5.969 0.357 18.865 1.00 55.59 121 THR A O 1
ATOM 947 N N . VAL A 1 122 ? 7.590 -0.262 17.438 1.00 60.06 122 VAL A N 1
ATOM 948 C CA . VAL A 1 122 ? 6.782 -1.119 16.570 1.00 60.06 122 VAL A CA 1
ATOM 949 C C . VAL A 1 122 ? 6.213 -2.294 17.363 1.00 60.06 122 VAL A C 1
ATOM 951 O O . VAL A 1 122 ? 6.964 -3.102 17.911 1.00 60.06 122 VAL A O 1
ATOM 954 N N . ILE A 1 123 ? 4.889 -2.436 17.354 1.00 57.06 123 ILE A N 1
ATOM 955 C CA . ILE A 1 123 ? 4.204 -3.635 17.835 1.00 57.06 123 ILE A CA 1
ATOM 956 C C . ILE A 1 123 ? 3.700 -4.382 16.598 1.00 57.06 123 ILE A C 1
ATOM 958 O O . ILE A 1 123 ? 2.760 -3.941 15.938 1.00 57.06 123 ILE A O 1
ATOM 962 N N . ALA A 1 124 ? 4.336 -5.509 16.261 1.00 57.56 124 ALA A N 1
ATOM 963 C CA . ALA A 1 124 ? 3.790 -6.427 15.260 1.00 57.56 124 ALA A CA 1
ATOM 964 C C . ALA A 1 124 ? 2.336 -6.784 15.631 1.00 57.56 124 ALA A C 1
ATOM 966 O O . ALA A 1 124 ? 2.015 -6.875 16.818 1.00 57.56 124 ALA A O 1
ATOM 967 N N . ASN A 1 125 ? 1.468 -6.998 14.637 1.00 69.19 125 ASN A N 1
ATOM 968 C CA . ASN A 1 125 ? 0.013 -7.164 14.782 1.00 69.19 125 ASN A CA 1
ATOM 969 C C . ASN A 1 125 ? -0.807 -5.874 1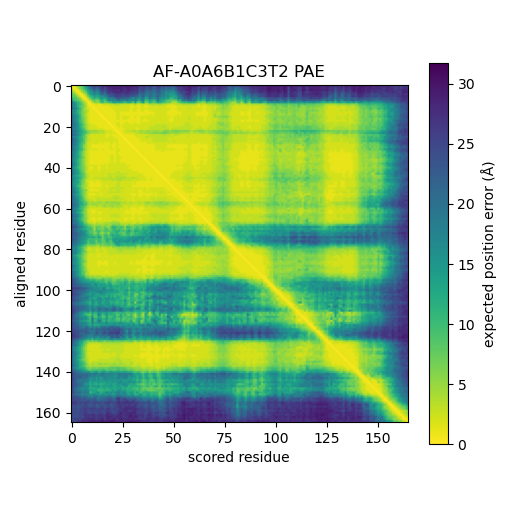4.994 1.00 69.19 125 ASN A C 1
ATOM 971 O O . ASN A 1 125 ? -2.028 -5.960 15.140 1.00 69.19 125 ASN A O 1
ATOM 975 N N . GLN A 1 126 ? -0.201 -4.680 14.976 1.00 84.50 126 GLN A N 1
ATOM 976 C CA . GLN A 1 126 ? -0.973 -3.434 14.955 1.00 84.50 126 GLN A CA 1
ATOM 977 C C . GLN A 1 126 ? -1.512 -3.161 13.546 1.00 84.50 126 GLN A C 1
ATOM 979 O O . GLN A 1 126 ? -0.744 -2.920 12.614 1.00 84.50 126 GLN A O 1
ATOM 984 N N . ILE A 1 127 ? -2.836 -3.178 13.391 1.00 90.56 127 ILE A N 1
ATOM 985 C CA . ILE A 1 127 ? -3.508 -2.994 12.099 1.00 90.56 127 ILE A CA 1
ATOM 986 C C . ILE A 1 127 ? -3.523 -1.511 11.708 1.00 90.56 127 ILE A C 1
ATOM 988 O O . ILE A 1 127 ? -3.927 -0.655 12.495 1.00 90.56 127 ILE A O 1
ATOM 992 N N . ILE A 1 128 ? -3.144 -1.220 10.463 1.00 89.62 128 ILE A N 1
ATOM 993 C CA . ILE A 1 128 ? -3.354 0.081 9.826 1.00 89.62 128 ILE A CA 1
ATOM 994 C C . ILE A 1 128 ? -4.780 0.108 9.271 1.00 89.62 128 ILE A C 1
ATOM 996 O O . ILE A 1 128 ? -5.152 -0.716 8.431 1.00 89.62 128 ILE A O 1
ATOM 1000 N N . THR A 1 129 ? -5.598 1.039 9.755 1.00 93.31 129 THR A N 1
ATOM 1001 C CA . THR A 1 129 ? -7.023 1.094 9.413 1.00 93.31 129 THR A CA 1
ATOM 1002 C C . THR A 1 129 ? -7.251 1.558 7.973 1.00 93.31 129 THR A C 1
ATOM 1004 O O . THR A 1 129 ? -6.435 2.258 7.369 1.00 93.31 129 THR A O 1
ATOM 1007 N N . TYR A 1 130 ? -8.399 1.180 7.405 1.00 94.19 130 TYR A N 1
ATOM 1008 C CA . TYR A 1 130 ? -8.812 1.653 6.079 1.00 94.19 130 TYR A CA 1
ATOM 1009 C C . TYR A 1 130 ? -9.017 3.168 6.041 1.00 94.19 130 TYR A C 1
ATOM 1011 O O . TYR A 1 130 ? -8.707 3.797 5.035 1.00 94.19 130 TYR A O 1
ATOM 1019 N N . GLU A 1 131 ? -9.513 3.749 7.132 1.00 91.94 131 GLU A N 1
ATOM 1020 C CA . GLU A 1 131 ? -9.704 5.192 7.258 1.00 91.94 131 GLU A CA 1
ATOM 1021 C C . GLU A 1 131 ? -8.373 5.940 7.155 1.00 91.94 131 GLU A C 1
ATOM 1023 O O . GLU A 1 131 ? -8.224 6.758 6.250 1.00 91.94 131 GLU A O 1
ATOM 1028 N N . ALA A 1 132 ? -7.369 5.554 7.951 1.00 88.94 132 ALA A N 1
ATOM 1029 C CA . ALA A 1 132 ? -6.044 6.172 7.903 1.00 88.94 132 ALA A CA 1
ATOM 1030 C C . ALA A 1 132 ? -5.411 6.051 6.504 1.00 88.94 132 ALA A C 1
ATOM 1032 O O . ALA A 1 132 ? -4.917 7.024 5.935 1.00 88.94 132 ALA A O 1
ATOM 1033 N N . MET A 1 133 ? -5.486 4.866 5.882 1.00 92.00 133 MET A N 1
ATOM 1034 C CA . MET A 1 133 ? -4.994 4.668 4.511 1.00 92.00 133 MET A CA 1
ATOM 1035 C C . MET A 1 133 ? -5.701 5.563 3.488 1.00 92.00 133 MET A C 1
ATOM 1037 O O . MET A 1 133 ? -5.051 6.124 2.603 1.00 92.00 133 MET A O 1
ATOM 1041 N N . ARG A 1 134 ? -7.025 5.701 3.598 1.00 90.00 134 ARG A N 1
ATOM 1042 C CA . ARG A 1 134 ? -7.827 6.544 2.710 1.00 90.00 134 ARG A CA 1
ATOM 1043 C C . ARG A 1 134 ? -7.451 8.015 2.856 1.00 90.00 134 ARG A C 1
ATOM 1045 O O . ARG A 1 134 ? -7.237 8.677 1.842 1.00 90.00 134 ARG A O 1
ATOM 1052 N N . GLU A 1 135 ? -7.384 8.517 4.085 1.00 87.88 135 GLU A N 1
ATOM 1053 C CA . GLU A 1 135 ? -7.056 9.916 4.378 1.00 87.88 135 GLU A CA 1
ATOM 1054 C C . GLU A 1 135 ? -5.664 10.278 3.865 1.00 87.88 135 GLU A C 1
ATOM 1056 O O . GLU A 1 135 ? -5.502 11.272 3.156 1.00 87.88 135 GLU A O 1
ATOM 1061 N N . TYR A 1 136 ? -4.682 9.411 4.104 1.00 85.38 136 TYR A N 1
ATOM 1062 C CA . TYR A 1 136 ? -3.334 9.570 3.570 1.00 85.38 136 TYR A CA 1
ATOM 1063 C C . TYR A 1 136 ? -3.311 9.672 2.040 1.00 85.38 136 TYR A C 1
ATOM 1065 O O . TYR A 1 136 ? -2.722 10.596 1.479 1.00 85.38 136 TYR A O 1
ATOM 1073 N N . ALA A 1 137 ? -3.998 8.767 1.333 1.00 84.56 137 ALA A N 1
ATOM 1074 C CA . ALA A 1 137 ? -4.036 8.798 -0.129 1.00 84.56 137 ALA A CA 1
ATOM 1075 C C . ALA A 1 137 ? -4.735 10.046 -0.702 1.00 84.56 137 ALA A C 1
ATOM 1077 O O . ALA A 1 137 ? -4.414 10.467 -1.819 1.00 84.56 137 ALA A O 1
ATOM 1078 N N . GLN A 1 138 ? -5.664 10.651 0.044 1.00 83.44 138 GLN A N 1
ATOM 1079 C CA . GLN A 1 138 ? -6.322 11.908 -0.330 1.00 83.44 138 GLN A CA 1
ATOM 1080 C C . GLN A 1 138 ? -5.407 13.131 -0.187 1.00 83.44 138 GLN A C 1
ATOM 1082 O O . GLN A 1 138 ? -5.621 14.126 -0.881 1.00 83.44 138 GLN A O 1
ATOM 1087 N N . GLN A 1 139 ? -4.388 13.050 0.669 1.00 79.38 139 GLN A N 1
ATOM 1088 C CA . GLN A 1 139 ? -3.408 14.116 0.898 1.00 79.38 139 GLN A CA 1
ATOM 1089 C C . GLN A 1 139 ? -2.192 14.036 -0.038 1.00 79.38 139 GLN A C 1
ATOM 1091 O O . GLN A 1 139 ? -1.437 15.002 -0.136 1.00 79.38 139 GLN A O 1
ATOM 1096 N N . LEU A 1 140 ? -2.000 12.914 -0.748 1.00 71.69 140 LEU A N 1
ATOM 1097 C CA . LEU A 1 140 ? -0.883 12.754 -1.682 1.00 71.69 140 LEU A CA 1
ATOM 1098 C C . LEU A 1 140 ? -0.878 13.855 -2.765 1.00 71.69 140 LEU A C 1
ATOM 1100 O O . LEU A 1 140 ? -1.949 14.243 -3.248 1.00 71.69 140 LEU A O 1
ATOM 1104 N N . PRO A 1 141 ? 0.311 14.328 -3.199 1.00 63.81 141 PRO A N 1
ATOM 1105 C CA . PRO A 1 141 ? 0.438 15.382 -4.201 1.00 63.81 141 PRO A CA 1
ATOM 1106 C C . PRO A 1 141 ? -0.396 15.107 -5.457 1.00 63.81 141 PRO A C 1
ATOM 1108 O O . PRO A 1 141 ? -0.375 14.011 -6.022 1.00 63.81 141 PRO A O 1
ATOM 1111 N N . LYS A 1 142 ? -1.101 16.139 -5.937 1.00 58.25 142 LYS A N 1
ATOM 1112 C CA . LYS A 1 142 ? -2.002 16.078 -7.107 1.00 58.25 142 LYS A CA 1
ATOM 1113 C C . LYS A 1 142 ? -1.279 15.906 -8.450 1.00 58.25 142 LYS A C 1
ATOM 1115 O O . LYS A 1 142 ? -1.897 15.991 -9.503 1.00 58.25 142 LYS A O 1
ATOM 1120 N N . GLU A 1 143 ? 0.021 15.647 -8.449 1.00 55.78 143 GLU A N 1
ATOM 1121 C CA . GLU A 1 143 ? 0.826 15.424 -9.658 1.00 55.78 143 GLU A CA 1
ATOM 1122 C C . GLU A 1 143 ? 0.363 14.191 -10.452 1.00 55.78 143 GLU A C 1
ATOM 1124 O O . GLU A 1 143 ? 0.600 14.101 -11.655 1.00 55.78 143 GLU A O 1
ATOM 1129 N N . LEU A 1 144 ? -0.364 13.270 -9.808 1.00 53.09 144 LEU A N 1
ATOM 1130 C CA . LEU A 1 144 ? -1.020 12.138 -10.466 1.00 53.09 144 LEU A CA 1
ATOM 1131 C C . LEU A 1 144 ? -2.421 12.445 -11.014 1.00 53.09 144 LEU A C 1
ATOM 1133 O O . LEU A 1 144 ? -2.992 11.587 -11.683 1.00 53.09 144 LEU A O 1
ATOM 1137 N N . GLU A 1 145 ? -2.993 13.626 -10.769 1.00 61.59 145 GLU A N 1
ATOM 1138 C CA . GLU A 1 145 ? -4.358 13.957 -11.202 1.00 61.59 145 GLU A CA 1
ATOM 1139 C C . GLU A 1 145 ? -4.560 13.857 -12.725 1.00 61.59 145 GLU A C 1
ATOM 1141 O O . GLU A 1 145 ? -5.563 13.286 -13.142 1.00 61.59 145 GLU A O 1
ATOM 1146 N N . PRO A 1 146 ? -3.602 14.259 -13.587 1.00 56.12 146 PRO A N 1
ATOM 1147 C CA . PRO A 1 146 ? -3.726 14.032 -15.028 1.00 56.12 146 PRO A CA 1
ATOM 1148 C C . PRO A 1 146 ? -3.809 12.545 -15.408 1.00 56.12 146 PRO A C 1
ATOM 1150 O O . PRO A 1 146 ? -4.544 12.182 -16.323 1.00 56.12 146 PRO A O 1
ATOM 1153 N N . LEU A 1 147 ? -3.085 11.668 -14.698 1.00 56.72 147 LEU A N 1
ATOM 1154 C CA . LEU A 1 147 ? -3.173 10.217 -14.896 1.00 56.72 147 LEU A CA 1
ATOM 1155 C C . LEU A 1 147 ? -4.499 9.66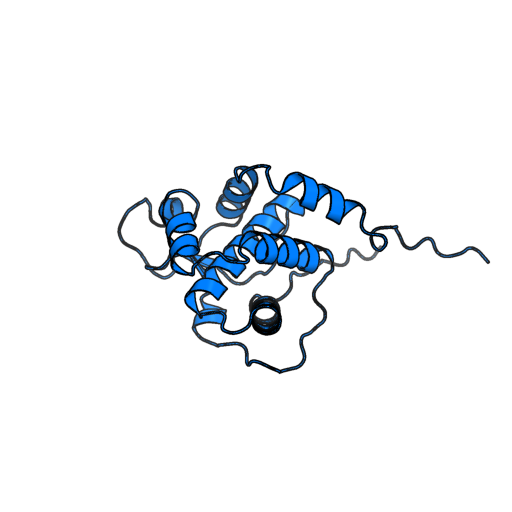6 -14.352 1.00 56.72 147 LEU A C 1
ATOM 1157 O O . LEU A 1 147 ? -5.081 8.779 -14.972 1.00 56.72 147 LEU A O 1
ATOM 1161 N N . ARG A 1 148 ? -4.988 10.204 -13.226 1.00 58.84 148 ARG A N 1
ATOM 1162 C CA . ARG A 1 148 ? -6.298 9.863 -12.650 1.00 58.84 148 ARG A CA 1
ATOM 1163 C C . ARG A 1 148 ? -7.426 10.183 -13.623 1.00 58.84 148 ARG A C 1
ATOM 1165 O O . ARG A 1 148 ? -8.236 9.307 -13.896 1.00 58.84 148 ARG A O 1
ATOM 1172 N N . GLU A 1 149 ? -7.449 11.391 -14.179 1.00 65.25 149 GLU A N 1
ATOM 1173 C CA . GLU A 1 149 ? -8.450 11.792 -15.174 1.00 65.25 149 GLU A CA 1
ATOM 1174 C C . GLU A 1 149 ? -8.347 10.947 -16.451 1.00 65.25 149 GLU A C 1
ATOM 1176 O O . GLU A 1 149 ? -9.346 10.405 -16.915 1.00 65.25 149 GLU A O 1
ATOM 1181 N N . ALA A 1 150 ? -7.136 10.711 -16.967 1.00 62.66 150 ALA A N 1
ATOM 1182 C CA . ALA A 1 150 ? -6.941 9.885 -18.162 1.00 62.66 150 ALA A CA 1
ATOM 1183 C C . ALA A 1 150 ? -7.410 8.424 -17.995 1.00 62.66 150 ALA A C 1
ATOM 1185 O O . ALA A 1 150 ? -7.778 7.778 -18.978 1.00 62.66 150 ALA A O 1
ATOM 1186 N N . LEU A 1 151 ? -7.387 7.887 -16.771 1.00 54.53 151 LEU A N 1
ATOM 1187 C CA . LEU A 1 151 ? -7.873 6.538 -16.469 1.00 54.53 151 LEU A CA 1
ATOM 1188 C C . LEU A 1 151 ? -9.396 6.472 -16.271 1.00 54.53 151 LEU A C 1
ATOM 1190 O O . LEU A 1 151 ? -9.938 5.383 -16.429 1.00 54.53 151 LEU A O 1
ATOM 1194 N N . LYS A 1 152 ? -10.078 7.588 -15.968 1.00 59.94 152 LYS A N 1
ATOM 1195 C CA . LYS A 1 152 ? -11.555 7.658 -15.888 1.00 59.94 152 LYS A CA 1
ATOM 1196 C C . LYS A 1 152 ? -12.223 7.587 -17.266 1.00 59.94 152 LYS A C 1
ATOM 1198 O O . LYS A 1 152 ? -13.325 7.063 -17.382 1.00 59.94 152 LYS A O 1
ATOM 1203 N N . ASP A 1 153 ? -11.543 8.086 -18.298 1.00 51.41 153 ASP A N 1
ATOM 1204 C CA . ASP A 1 153 ? -12.045 8.162 -19.678 1.00 51.41 153 ASP A CA 1
ATOM 1205 C C . ASP A 1 153 ? -11.582 6.986 -20.564 1.00 51.41 153 ASP A C 1
ATOM 1207 O O . ASP A 1 153 ? -11.700 7.022 -21.797 1.00 51.41 153 ASP A O 1
ATOM 1211 N N . HIS A 1 154 ? -11.031 5.917 -19.975 1.00 42.28 154 HIS A N 1
ATOM 1212 C CA . HIS A 1 154 ? -10.509 4.798 -20.754 1.00 42.28 154 HIS A CA 1
ATOM 1213 C C . HIS A 1 154 ? -11.661 4.100 -21.513 1.00 42.28 154 HIS A C 1
ATOM 1215 O O . HIS A 1 154 ? -12.687 3.774 -20.921 1.00 42.28 154 HIS A O 1
ATOM 1221 N N . PRO A 1 155 ? -11.527 3.776 -22.818 1.00 43.94 155 PRO A N 1
ATOM 1222 C CA . PRO A 1 155 ? -12.632 3.333 -23.690 1.00 43.94 155 PRO A CA 1
ATOM 1223 C C . PRO A 1 155 ? -13.368 2.035 -23.299 1.00 43.94 155 PRO A C 1
ATOM 1225 O O . PRO A 1 155 ? -14.276 1.622 -24.022 1.00 43.94 155 PRO A O 1
ATOM 1228 N N . ARG A 1 156 ? -13.001 1.393 -22.183 1.00 49.19 156 ARG A N 1
ATOM 1229 C CA . ARG A 1 156 ? -13.704 0.246 -21.586 1.00 49.19 156 ARG A CA 1
ATOM 1230 C C . ARG A 1 156 ? -14.655 0.631 -20.442 1.00 49.19 156 ARG A C 1
ATOM 1232 O O . ARG A 1 156 ? -15.414 -0.231 -20.023 1.00 49.19 156 ARG A O 1
ATOM 1239 N N . ASP A 1 157 ? -14.659 1.897 -20.022 1.00 42.84 157 ASP A N 1
ATOM 1240 C CA . ASP A 1 157 ? -15.588 2.466 -19.033 1.00 42.84 157 ASP A CA 1
ATOM 1241 C C . ASP A 1 157 ? -16.845 3.068 -19.680 1.00 42.84 157 ASP A C 1
ATOM 1243 O O . ASP A 1 157 ? -17.727 3.593 -18.998 1.00 42.84 157 ASP A O 1
ATOM 1247 N N . ARG A 1 158 ? -16.997 2.936 -21.010 1.00 39.12 158 ARG A N 1
ATOM 1248 C CA . ARG A 1 158 ? -18.323 3.092 -21.610 1.00 39.12 158 ARG A CA 1
ATOM 1249 C C . ARG A 1 158 ? -19.217 1.993 -21.032 1.00 39.12 158 ARG A C 1
ATOM 1251 O O . ARG A 1 158 ? -18.839 0.823 -21.144 1.00 39.12 158 ARG A O 1
ATOM 1258 N N . PRO A 1 159 ? -20.397 2.319 -20.463 1.00 34.88 159 PRO A N 1
ATOM 1259 C CA . PRO A 1 159 ? -21.373 1.286 -20.157 1.00 34.88 159 PRO A CA 1
ATOM 1260 C C . PRO A 1 159 ? -21.561 0.450 -21.421 1.00 34.88 159 PRO A C 1
ATOM 1262 O O . PRO A 1 159 ? -21.595 1.006 -22.521 1.00 34.88 159 PRO A O 1
ATOM 1265 N N . PHE A 1 160 ? -21.621 -0.874 -21.276 1.00 34.69 160 PHE A N 1
ATOM 1266 C CA . PHE A 1 160 ? -21.970 -1.756 -22.381 1.00 34.69 160 PHE A CA 1
ATOM 1267 C C . PHE A 1 160 ? -23.330 -1.299 -22.916 1.00 34.69 160 PHE A C 1
ATOM 1269 O O . PHE A 1 160 ? -24.374 -1.608 -22.342 1.00 34.69 160 PHE A O 1
ATOM 1276 N N . VAL A 1 161 ? -23.318 -0.496 -23.979 1.00 38.06 161 VAL A N 1
ATOM 1277 C CA . VAL A 1 161 ? -24.515 -0.190 -24.745 1.00 38.06 161 VAL A CA 1
ATOM 1278 C C . VAL A 1 161 ? -24.782 -1.477 -25.498 1.00 38.06 161 VAL A C 1
ATOM 1280 O O . VAL A 1 161 ? -24.065 -1.805 -26.441 1.00 38.06 161 VAL A O 1
ATOM 1283 N N . ALA A 1 162 ? -25.740 -2.263 -25.008 1.00 33.38 162 ALA A N 1
ATOM 1284 C CA . ALA A 1 162 ? -26.257 -3.376 -25.778 1.00 33.38 162 ALA A CA 1
ATOM 1285 C C . ALA A 1 162 ? -26.743 -2.798 -27.108 1.00 33.38 162 ALA A C 1
ATOM 1287 O O . ALA A 1 162 ? -27.648 -1.966 -27.114 1.00 33.38 162 ALA A O 1
ATOM 1288 N N . ASP A 1 163 ? -26.085 -3.194 -28.192 1.00 37.00 163 ASP A N 1
ATOM 1289 C CA . ASP A 1 163 ? -26.451 -2.826 -29.550 1.00 37.00 163 ASP A CA 1
ATOM 1290 C C . ASP A 1 163 ? -27.912 -3.243 -29.799 1.00 37.00 163 ASP A C 1
ATOM 1292 O O . ASP A 1 163 ? -28.221 -4.446 -29.763 1.00 37.00 163 ASP A O 1
ATOM 1296 N N . PRO A 1 164 ? -28.855 -2.297 -29.964 1.00 45.88 164 PRO A N 1
ATOM 1297 C CA . PRO A 1 164 ? -30.195 -2.643 -30.372 1.00 45.88 164 PRO A CA 1
ATOM 1298 C C . PRO A 1 164 ? -30.166 -2.826 -31.891 1.00 45.88 164 PRO A C 1
ATOM 1300 O O . PRO A 1 164 ? -30.312 -1.852 -32.615 1.00 45.88 164 PRO A O 1
ATOM 1303 N N . ARG A 1 165 ? -29.938 -4.082 -32.298 1.00 49.41 165 ARG A N 1
ATOM 1304 C CA . ARG A 1 165 ? -30.170 -4.699 -33.622 1.00 49.41 165 ARG A CA 1
ATOM 1305 C C . ARG A 1 165 ? -30.455 -3.770 -34.806 1.00 49.41 165 ARG A C 1
ATOM 1307 O O . ARG A 1 165 ? -31.532 -3.134 -34.798 1.00 49.41 165 ARG A O 1
#

Foldseek 3Di:
DDPPPPAADALLLLLQVVCVVDPPDDPLLSQLLSLQLQLLLCQPVVDGNHDQFWFQAPQGTGRVVCVVPPRDHPDDRDDHDLSSVLSSCLSCVVCVPPDSVVSSVVRLVDFQSCVQQVVHDGDTPRTRDSVRSNVVSVPPDCPCVVSVVVSCVPPVVPPPPPPPD

Mean predicted aligned error: 10.38 Å

Secondary structure (DSSP, 8-state):
------PPPPHHHHHHHHHHHSTT--HHHHHHHHHHHHHHHHHHHSS-S--SPEEEETTEEEEHHHHHSPPPTTSPPPPPPHHHHHHHHHHHHHTTT--HHHHHHHHHSSSHHHHHTTTS---TT-BPPHHHHHHHHHHS-GGGHHHHHHHHT-TT-S-------

pLDDT: mean 73.72, std 18.17, range [31.11, 94.94]

Radius of gyration: 16.57 Å; Cα contacts (8 Å, |Δi|>4): 194; chains: 1; bounding box: 47×35×53 Å